Protein AF-A0A8T9ALB5-F1 (afdb_monomer_lite)

Organism: NCBI:txid537601

InterPro domains:
  IPR004276 Glycosyltransferase family 28, N-terminal domain [PF03033] (6-35)

Secondary structure (DSSP, 8-state):
--S-EEE----SSHHHHHHHHHHHHHHHHTT-EEE-

pLDDT: mean 95.7, std 4.94, range [74.44, 98.44]

Radius of gyration: 10.14 Å; chains: 1; bounding box: 21×14×28 Å

Foldseek 3Di:
DAPEEDEDDFDDPCVTVVVSVVVCVVSVVVRHHYDD

Sequence (36 aa):
MARGVILLAAGGTGGHLFPAEALAHELNERGWKVHL

Structure (m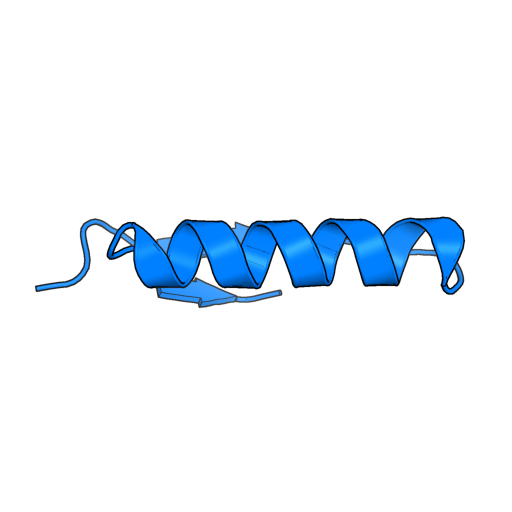mCIF, N/CA/C/O backbone):
data_AF-A0A8T9ALB5-F1
#
_entry.id   AF-A0A8T9ALB5-F1
#
loop_
_atom_site.group_PDB
_atom_site.id
_atom_site.type_symbol
_atom_site.label_atom_id
_atom_site.label_alt_id
_atom_site.label_comp_id
_atom_site.label_asym_id
_atom_site.label_entity_id
_atom_site.label_seq_id
_atom_site.pdbx_PDB_ins_code
_atom_site.Cartn_x
_atom_site.Cartn_y
_atom_site.Cartn_z
_atom_site.occupancy
_atom_site.B_iso_or_equiv
_atom_site.auth_seq_id
_atom_site.auth_comp_id
_atom_site.auth_asym_id
_atom_site.auth_atom_id
_atom_site.pdbx_PDB_model_num
ATOM 1 N N . MET A 1 1 ? -9.667 3.227 17.965 1.00 74.44 1 MET A N 1
ATOM 2 C CA . MET A 1 1 ? -10.273 2.122 17.186 1.00 74.44 1 MET A CA 1
ATOM 3 C C . MET A 1 1 ? -10.041 2.425 15.716 1.00 74.44 1 MET A C 1
ATOM 5 O O . MET A 1 1 ? -10.214 3.578 15.343 1.00 74.44 1 MET A O 1
ATOM 9 N N . ALA A 1 2 ? -9.591 1.456 14.913 1.00 79.56 2 ALA A N 1
ATOM 10 C CA . ALA A 1 2 ? -9.393 1.680 13.479 1.00 79.56 2 ALA A CA 1
ATOM 11 C C . ALA A 1 2 ? -10.735 2.005 12.804 1.00 79.56 2 ALA A C 1
ATOM 13 O O . ALA A 1 2 ? -11.743 1.374 13.121 1.00 79.56 2 ALA A O 1
ATOM 14 N N . ARG A 1 3 ? -10.745 2.975 11.881 1.00 93.50 3 ARG A N 1
ATOM 15 C CA . ARG A 1 3 ? -11.957 3.423 11.162 1.00 93.50 3 ARG A CA 1
ATOM 16 C C . ARG A 1 3 ? -12.603 2.329 10.308 1.00 93.50 3 ARG A C 1
ATOM 18 O O . ARG A 1 3 ? -13.786 2.405 9.999 1.00 93.50 3 ARG A O 1
ATOM 25 N N . GLY A 1 4 ? -11.809 1.345 9.908 1.00 97.19 4 GLY A N 1
ATOM 26 C CA . GLY A 1 4 ? -12.187 0.241 9.041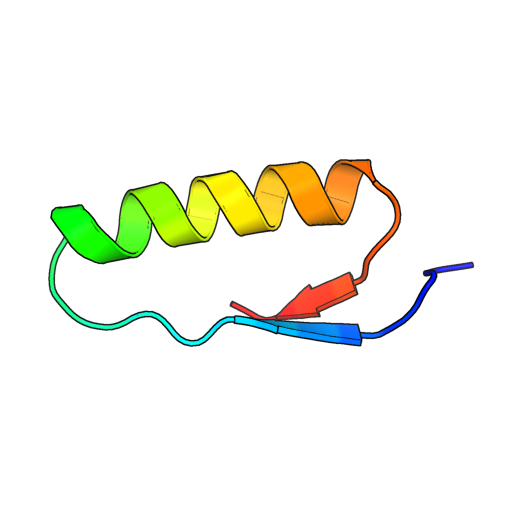 1.00 97.19 4 GLY A CA 1
ATOM 27 C C . GLY A 1 4 ? -10.942 -0.433 8.476 1.00 97.19 4 GLY A C 1
ATOM 28 O O . GLY A 1 4 ? -9.814 -0.048 8.803 1.00 97.19 4 GLY A O 1
ATOM 29 N N . VAL A 1 5 ? -11.163 -1.433 7.626 1.00 97.94 5 VAL A N 1
ATOM 30 C CA . VAL A 1 5 ? -10.102 -2.158 6.922 1.00 97.94 5 VAL A CA 1
ATOM 31 C C . VAL A 1 5 ? -10.122 -1.771 5.446 1.00 97.94 5 VAL A C 1
ATOM 33 O O . VAL A 1 5 ? -11.188 -1.760 4.835 1.00 97.94 5 VAL A O 1
ATOM 36 N N . ILE A 1 6 ? -8.952 -1.468 4.886 1.00 98.06 6 ILE A N 1
ATOM 37 C CA . ILE A 1 6 ? -8.751 -1.214 3.455 1.00 98.06 6 ILE A CA 1
ATOM 38 C C . ILE A 1 6 ? -7.803 -2.285 2.915 1.00 98.06 6 ILE A C 1
ATOM 40 O O . ILE A 1 6 ? -6.738 -2.502 3.489 1.00 98.06 6 ILE A O 1
ATOM 44 N N . LEU A 1 7 ? -8.187 -2.933 1.814 1.00 97.94 7 LEU A N 1
ATOM 45 C CA . LEU A 1 7 ? -7.309 -3.800 1.032 1.00 97.94 7 LEU A CA 1
ATOM 46 C C . LEU A 1 7 ? -6.831 -3.019 -0.197 1.00 97.94 7 LEU A C 1
ATOM 48 O O . LEU A 1 7 ? -7.634 -2.680 -1.066 1.00 97.94 7 LEU A O 1
ATOM 52 N N . LEU A 1 8 ? -5.541 -2.713 -0.245 1.00 96.88 8 LEU A N 1
ATOM 53 C CA . LEU A 1 8 ? -4.867 -2.127 -1.392 1.00 96.88 8 LEU A CA 1
ATO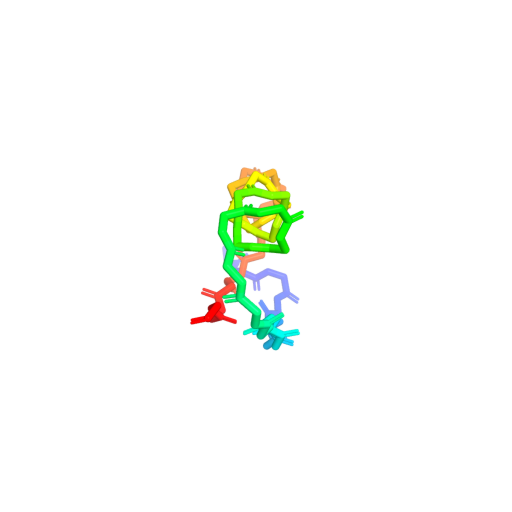M 54 C C . LEU A 1 8 ? -4.276 -3.264 -2.220 1.00 96.88 8 LEU A C 1
ATOM 56 O O . LEU A 1 8 ? -3.555 -4.095 -1.697 1.00 96.88 8 LEU A O 1
ATOM 60 N N . ALA A 1 9 ? -4.597 -3.305 -3.509 1.00 9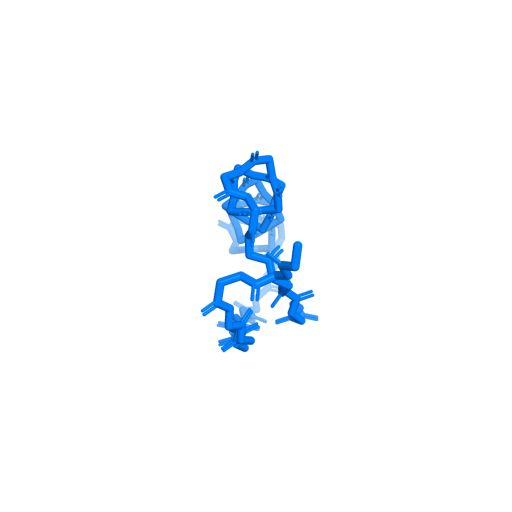7.12 9 ALA A N 1
ATOM 61 C CA . ALA A 1 9 ? -4.004 -4.256 -4.438 1.00 97.12 9 ALA A CA 1
ATOM 62 C C . ALA A 1 9 ? -3.123 -3.487 -5.421 1.00 97.12 9 ALA A C 1
ATOM 64 O O . ALA A 1 9 ? -3.621 -2.671 -6.198 1.00 97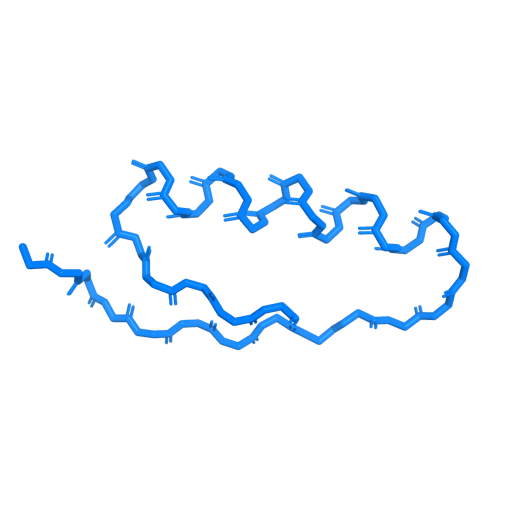.12 9 ALA A O 1
ATOM 65 N N . ALA A 1 10 ? -1.821 -3.752 -5.388 1.00 95.88 10 ALA A N 1
ATOM 66 C CA . ALA A 1 10 ? -0.858 -3.184 -6.319 1.00 95.88 10 ALA A CA 1
ATOM 67 C C . ALA A 1 10 ? -0.039 -4.296 -6.977 1.00 95.88 10 ALA A C 1
ATOM 69 O O . ALA A 1 10 ? 0.331 -5.279 -6.341 1.00 95.88 10 ALA A O 1
ATOM 70 N N . GLY A 1 11 ? 0.235 -4.143 -8.270 1.00 93.69 11 GLY A N 1
ATOM 71 C CA . GLY A 1 11 ? 1.002 -5.101 -9.059 1.00 93.69 11 GLY A CA 1
ATOM 72 C C . GLY A 1 11 ? 1.863 -4.390 -10.094 1.00 93.69 11 GLY A C 1
ATOM 73 O O . GLY A 1 11 ? 1.552 -3.277 -10.510 1.00 93.69 11 GLY A O 1
ATOM 74 N N . GLY A 1 12 ? 2.955 -5.035 -10.498 1.00 92.44 12 GLY A N 1
ATOM 75 C CA . GLY A 1 12 ? 3.998 -4.438 -11.333 1.00 92.44 12 GLY A CA 1
ATOM 76 C C . GLY A 1 12 ? 5.316 -4.292 -10.572 1.00 92.44 12 GLY A C 1
ATOM 77 O O . GLY A 1 12 ? 5.504 -4.880 -9.511 1.00 92.44 12 GLY A O 1
ATOM 78 N N . THR A 1 13 ? 6.260 -3.536 -11.131 1.00 94.31 13 THR A N 1
ATOM 79 C CA . THR A 1 13 ? 7.553 -3.251 -10.485 1.00 94.31 13 THR A CA 1
ATOM 80 C C . THR A 1 13 ? 7.448 -2.026 -9.563 1.00 94.31 13 THR A C 1
ATOM 82 O O . THR A 1 13 ? 6.349 -1.560 -9.251 1.00 94.31 13 THR A O 1
ATOM 85 N N . GLY A 1 14 ? 8.584 -1.463 -9.137 1.00 94.62 14 GLY A N 1
ATOM 86 C CA . GLY A 1 14 ? 8.635 -0.332 -8.203 1.00 94.62 14 GLY A CA 1
ATOM 87 C C . GLY A 1 14 ? 7.736 0.857 -8.566 1.00 94.62 14 GLY A C 1
ATOM 88 O O . GLY A 1 14 ? 7.171 1.478 -7.673 1.00 94.62 14 GLY A O 1
ATOM 89 N N . GLY A 1 15 ? 7.510 1.127 -9.858 1.00 96.88 15 GLY A N 1
ATOM 90 C CA . GLY A 1 15 ? 6.628 2.218 -10.297 1.00 96.88 15 GLY A CA 1
ATOM 91 C C . GLY A 1 15 ? 5.175 2.106 -9.811 1.00 96.88 15 GLY A C 1
ATOM 92 O O . GLY A 1 15 ? 4.502 3.123 -9.716 1.00 96.88 15 GLY A O 1
ATOM 93 N N . HIS A 1 16 ? 4.711 0.899 -9.471 1.00 96.25 16 HIS A N 1
ATOM 94 C CA . HIS A 1 16 ? 3.381 0.663 -8.899 1.00 96.25 16 HIS A CA 1
ATOM 95 C C . HIS A 1 16 ? 3.446 0.362 -7.397 1.00 96.25 16 HIS A C 1
ATOM 97 O O . HIS A 1 16 ? 2.582 0.819 -6.651 1.00 96.25 16 HIS A O 1
ATOM 103 N N . LEU A 1 17 ? 4.475 -0.368 -6.941 1.00 96.56 17 LEU A N 1
ATOM 104 C CA . LEU A 1 17 ? 4.597 -0.757 -5.532 1.00 96.56 17 LEU A CA 1
ATOM 105 C C . LEU A 1 17 ? 4.930 0.425 -4.612 1.00 96.56 17 LEU A C 1
ATOM 107 O O . LEU A 1 17 ? 4.283 0.569 -3.579 1.00 96.56 17 LEU A O 1
ATOM 111 N N . PHE A 1 18 ? 5.860 1.310 -4.989 1.00 96.88 18 PHE A N 1
ATOM 112 C CA . PHE A 1 18 ? 6.252 2.426 -4.116 1.00 96.88 18 PHE A CA 1
ATOM 113 C C . PHE A 1 18 ? 5.124 3.447 -3.886 1.00 96.88 18 PHE A C 1
ATOM 115 O O . PHE A 1 18 ? 4.926 3.857 -2.742 1.00 96.88 18 PHE A O 1
ATOM 122 N N . PRO A 1 19 ? 4.323 3.841 -4.900 1.00 98.00 19 PRO A N 1
ATOM 123 C CA . PRO A 1 19 ? 3.157 4.689 -4.652 1.00 98.00 19 PRO A CA 1
ATOM 124 C C . PRO A 1 19 ? 2.086 4.009 -3.791 1.00 98.00 19 PRO A C 1
ATOM 126 O O . PRO A 1 19 ? 1.443 4.675 -2.981 1.00 98.00 19 PRO A O 1
ATOM 129 N N . ALA A 1 20 ? 1.890 2.696 -3.946 1.00 98.12 20 ALA A N 1
ATOM 130 C CA . ALA A 1 20 ? 0.919 1.954 -3.148 1.00 98.12 20 ALA A CA 1
ATOM 131 C C . ALA A 1 20 ? 1.349 1.844 -1.676 1.00 98.12 20 ALA A C 1
ATOM 133 O O . ALA A 1 20 ? 0.523 2.018 -0.781 1.00 98.12 20 ALA A O 1
ATOM 134 N N . GLU A 1 21 ? 2.643 1.649 -1.424 1.00 97.69 21 GLU A N 1
ATOM 135 C CA . GLU A 1 21 ? 3.237 1.680 -0.085 1.00 97.69 21 GLU A CA 1
ATOM 136 C C . GLU A 1 21 ? 3.134 3.071 0.559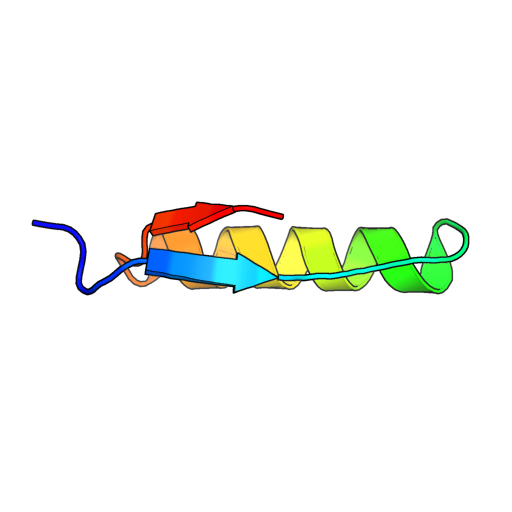 1.00 97.69 21 GLU A C 1
ATOM 138 O O . GLU A 1 21 ? 2.710 3.186 1.711 1.00 97.69 21 GLU A O 1
ATOM 143 N N . ALA A 1 22 ? 3.412 4.141 -0.195 1.00 98.38 22 ALA A N 1
ATOM 144 C CA . ALA A 1 22 ? 3.240 5.515 0.282 1.00 98.38 22 ALA A CA 1
ATOM 145 C C . ALA A 1 22 ? 1.779 5.814 0.674 1.00 98.38 22 ALA A C 1
ATOM 147 O O . ALA A 1 22 ? 1.519 6.400 1.726 1.00 98.38 22 ALA A O 1
ATOM 148 N N . LEU A 1 23 ? 0.812 5.361 -0.132 1.00 98.31 23 LEU A N 1
ATOM 149 C CA . LEU A 1 23 ? -0.610 5.490 0.186 1.00 98.31 23 LEU A CA 1
ATOM 150 C C . LEU A 1 23 ? -1.007 4.658 1.417 1.00 98.31 23 LEU A C 1
ATOM 152 O O . LEU A 1 23 ? -1.788 5.129 2.245 1.00 98.31 23 LEU A O 1
ATOM 156 N N . ALA A 1 24 ? -0.480 3.439 1.556 1.00 98.25 24 ALA A N 1
ATOM 157 C CA . ALA A 1 24 ? -0.726 2.598 2.725 1.00 98.25 24 ALA A CA 1
ATOM 158 C C . ALA A 1 24 ? -0.239 3.269 4.018 1.00 98.25 24 ALA A C 1
ATOM 160 O O . ALA A 1 24 ? -0.958 3.260 5.021 1.00 98.25 24 ALA A O 1
ATOM 161 N N . HIS A 1 25 ? 0.939 3.900 3.981 1.00 98.38 25 HIS A N 1
ATOM 162 C CA . HIS A 1 25 ? 1.476 4.679 5.096 1.00 98.38 25 HIS A CA 1
ATOM 163 C C . HIS A 1 25 ? 0.556 5.840 5.485 1.00 98.38 25 HIS A C 1
ATOM 165 O O . HIS A 1 25 ? 0.130 5.920 6.637 1.00 98.38 25 HIS A O 1
ATOM 171 N N . GLU A 1 26 ? 0.167 6.675 4.522 1.00 98.44 26 GLU A N 1
ATOM 172 C CA . GLU A 1 26 ? -0.722 7.817 4.760 1.00 98.44 26 GLU A CA 1
ATOM 173 C C . GLU A 1 26 ? -2.088 7.384 5.333 1.00 98.44 26 GLU A C 1
ATOM 175 O O . GLU A 1 26 ? -2.642 8.007 6.241 1.00 98.44 26 GLU A O 1
ATOM 180 N N . LEU A 1 27 ? -2.661 6.285 4.831 1.00 98.00 27 LEU A N 1
ATOM 181 C CA . LEU A 1 27 ? -3.938 5.765 5.327 1.00 98.00 27 LEU A CA 1
ATOM 182 C C . LEU A 1 27 ? -3.823 5.203 6.750 1.00 98.00 27 LEU A C 1
ATOM 184 O O . LEU A 1 27 ? -4.737 5.413 7.556 1.00 98.00 27 LEU A O 1
ATOM 188 N N . ASN A 1 28 ? -2.715 4.536 7.080 1.00 97.31 28 ASN A N 1
ATOM 189 C CA . ASN A 1 28 ? -2.447 4.087 8.444 1.00 97.31 28 ASN A CA 1
ATOM 190 C C . ASN A 1 28 ? -2.341 5.279 9.412 1.00 97.31 28 ASN A C 1
ATOM 192 O O . ASN A 1 28 ? -2.966 5.250 10.474 1.00 97.31 28 ASN A O 1
ATOM 196 N N . GLU A 1 29 ? -1.652 6.362 9.032 1.00 98.06 29 GLU A N 1
ATOM 197 C CA . GLU A 1 29 ? -1.574 7.597 9.836 1.00 98.06 29 GLU A CA 1
ATOM 198 C C . GLU A 1 29 ? -2.949 8.249 10.050 1.00 98.06 29 GLU A C 1
ATOM 200 O O . GLU A 1 29 ? -3.249 8.773 11.124 1.00 98.06 29 GLU A O 1
ATOM 205 N N . ARG A 1 30 ? -3.852 8.127 9.070 1.00 97.31 30 ARG A N 1
ATOM 206 C CA . ARG A 1 30 ? -5.253 8.585 9.161 1.00 97.31 30 ARG A CA 1
ATOM 207 C C . ARG A 1 30 ? -6.171 7.658 9.968 1.00 97.31 30 ARG A C 1
ATOM 209 O O . ARG A 1 30 ? -7.390 7.877 9.997 1.00 97.31 30 ARG A O 1
ATOM 216 N N . GLY A 1 31 ? -5.620 6.630 10.612 1.00 97.62 31 GLY A N 1
ATOM 217 C CA . GLY A 1 31 ? -6.337 5.723 11.507 1.00 97.62 31 GLY A CA 1
ATOM 218 C C . GLY A 1 31 ? -7.095 4.595 10.805 1.00 97.62 31 GLY A C 1
ATOM 219 O O . GLY A 1 31 ? -8.039 4.038 11.381 1.00 97.62 31 GLY A O 1
ATOM 220 N N . TRP A 1 32 ? -6.728 4.261 9.569 1.00 98.19 32 TRP A N 1
ATOM 221 C CA . TRP A 1 32 ? -7.201 3.049 8.900 1.00 98.19 32 TRP A CA 1
ATOM 222 C C . TRP A 1 32 ? -6.299 1.860 9.213 1.00 98.19 32 TRP A C 1
ATOM 224 O O . TRP A 1 32 ? -5.136 2.025 9.561 1.00 98.19 32 TRP A O 1
ATOM 234 N N . LYS A 1 33 ? -6.837 0.647 9.071 1.00 97.88 33 LYS A N 1
ATOM 235 C CA . LYS A 1 33 ? -6.029 -0.571 9.013 1.00 97.88 33 LYS A CA 1
ATOM 236 C C . LYS A 1 33 ? -5.875 -0.971 7.551 1.00 97.88 33 LYS A C 1
ATOM 238 O O . LYS A 1 33 ? -6.859 -1.368 6.928 1.00 97.88 33 LYS A O 1
ATOM 243 N N . VAL A 1 34 ? -4.667 -0.863 7.014 1.00 97.88 34 VAL A N 1
ATOM 244 C CA . VAL A 1 34 ? -4.384 -1.210 5.619 1.00 97.88 34 VAL A CA 1
ATOM 245 C C . VAL A 1 34 ? -3.754 -2.595 5.517 1.00 97.88 34 VAL A C 1
ATOM 247 O O . VAL A 1 34 ? -2.830 -2.924 6.258 1.00 97.88 34 VAL A O 1
ATOM 250 N N . HIS A 1 35 ? -4.248 -3.386 4.572 1.00 97.25 35 HIS A N 1
ATOM 251 C CA . HIS A 1 35 ? -3.553 -4.538 4.013 1.00 97.25 35 HIS A CA 1
ATOM 252 C C . HIS A 1 35 ? -3.148 -4.170 2.589 1.00 97.25 35 HIS A C 1
ATOM 254 O O . HIS A 1 35 ? -4.022 -3.840 1.792 1.00 97.25 35 HIS A O 1
ATOM 260 N N . LEU A 1 36 ? -1.847 -4.160 2.315 1.00 90.12 36 LEU A N 1
ATOM 261 C CA . LEU A 1 36 ? -1.270 -3.903 0.997 1.00 90.12 36 LEU A CA 1
ATOM 262 C C . LEU A 1 36 ? -0.798 -5.218 0.371 1.00 90.12 36 LEU A C 1
ATOM 264 O O . LEU A 1 36 ? -0.309 -6.068 1.153 1.00 90.12 36 LEU A O 1
#